Protein AF-A0A6I3U594-F1 (afdb_monomer)

Mean predicted aligned error: 9.29 Å

Solvent-accessible surface area (backbone atoms only — not comparable to full-atom values): 7606 Å² total; per-residue (Å²): 136,86,77,81,86,79,74,74,96,54,60,96,64,82,54,59,68,43,49,66,74,37,45,66,65,52,68,65,63,53,80,89,34,69,68,40,50,57,61,52,61,77,37,95,82,60,56,83,82,76,72,68,46,70,71,41,38,55,53,41,61,76,42,37,69,62,56,49,51,48,54,48,63,68,36,59,76,57,27,74,45,89,44,73,67,54,42,51,51,50,40,51,54,45,66,77,37,37,60,61,51,52,51,52,52,23,50,42,36,67,75,64,63,55,62,84,80,70,76,78,78,74,129

Organism: Streptococcus pneumoniae (NCBI:txid1313)

Radius of gyration: 16.9 Å; Cα contacts (8 Å, |Δi|>4): 87; chains: 1; bounding box: 39×26×60 Å

InterPro domains:
  IPR011505 Peptidase M26, C-terminal domain [PF07580] (3-123)

Foldseek 3Di:
DPDPPDDPLFDPADCCLLLVLCLVLLLVDDCPDPVLVVVVVVDPPDPPVNQPLNVLLVVCNVCVSVVVVLVQRVDSVSRVDRDPVSSVVSSVVCNVCSSVVSVVSSSCCRPVVDDRDPPPPVD

Nearest PDB structures (foldseek):
  7uvk-assembly1_A  TM=8.272E-01  e=2.915E-07  Gemella haemolysans
  7jgj-assembly1_A  TM=7.964E-01  e=3.004E-05  Streptococcus pneumoniae

Sequence (123 aa):
YQGLLYTPNTLLHDYSNIVDNVLTDLNSVQYDSNAIKKILDISDKVKNTELYLDEQFVKTKANIKDTLSKLLSADAAIAENSNSIIDNYVIQKIKQNKEALLLGLTYLERWYNFKYGETKAKD

Secondary structure (DSSP, 8-state):
--------S-----THHHHHHHHHHHHT--TTSHHHHHHHTT-TTS-TTTS-HHHHHHHHHHTHHHHHHHHHHH-HHHHT--SHHHHHHHHHHHHHTHHHHHHHHHHHHHHH---SS------

Structure (mmCIF, N/CA/C/O backbone):
data_AF-A0A6I3U594-F1
#
_entry.id   AF-A0A6I3U594-F1
#
loop_
_atom_site.group_PDB
_atom_site.id
_atom_site.type_symbol
_atom_site.label_atom_id
_atom_site.label_alt_id
_atom_site.label_comp_id
_atom_site.label_asym_id
_atom_site.label_entity_id
_atom_site.label_seq_id
_atom_site.pdbx_PDB_ins_code
_atom_site.Cartn_x
_atom_site.Cartn_y
_atom_site.Cartn_z
_atom_site.occupanc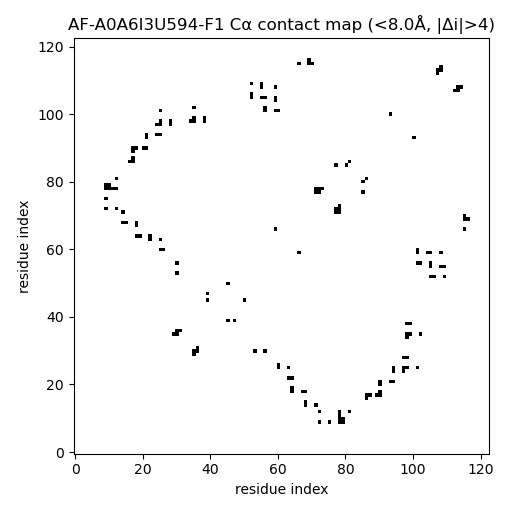y
_atom_site.B_iso_or_equiv
_atom_site.auth_seq_id
_atom_site.auth_comp_id
_atom_site.auth_asym_id
_atom_site.auth_atom_id
_atom_site.pdbx_PDB_model_num
ATOM 1 N N . TYR A 1 1 ? -7.815 6.676 -45.675 1.00 44.91 1 TYR A N 1
ATOM 2 C CA . TYR A 1 1 ? -7.723 6.743 -44.207 1.00 44.91 1 TYR A CA 1
ATOM 3 C C . TYR A 1 1 ? -6.261 6.633 -43.813 1.00 44.91 1 TYR A C 1
ATOM 5 O O . TYR A 1 1 ? -5.675 5.581 -44.018 1.00 44.91 1 TYR A O 1
ATOM 13 N N . GLN A 1 2 ? -5.648 7.726 -43.356 1.00 60.22 2 GLN A N 1
ATOM 14 C CA . GLN A 1 2 ? -4.323 7.678 -42.732 1.00 60.22 2 GLN A CA 1
ATOM 15 C C . GLN A 1 2 ? -4.557 7.420 -41.244 1.00 60.22 2 GLN A C 1
ATOM 17 O O . GLN A 1 2 ? -5.128 8.263 -40.557 1.00 60.22 2 GLN A O 1
ATOM 22 N N . GLY A 1 3 ? -4.236 6.211 -40.784 1.00 64.31 3 GLY A N 1
ATOM 23 C CA . GLY A 1 3 ? -4.319 5.868 -39.368 1.00 64.31 3 GLY A CA 1
ATOM 24 C C . GLY A 1 3 ? -3.274 6.664 -38.597 1.00 64.31 3 GLY A C 1
ATOM 25 O O . GLY A 1 3 ? -2.104 6.663 -38.976 1.00 64.31 3 GLY A O 1
ATOM 26 N N . LEU A 1 4 ? -3.700 7.364 -37.547 1.00 66.44 4 LEU A N 1
ATOM 27 C CA . LEU A 1 4 ? -2.785 7.991 -36.600 1.00 66.44 4 LEU A CA 1
ATOM 28 C C . LEU A 1 4 ? -1.920 6.888 -35.981 1.00 66.44 4 LEU A C 1
ATOM 30 O O . LEU A 1 4 ? -2.447 5.945 -35.390 1.00 66.44 4 LEU A O 1
ATOM 34 N N . LEU A 1 5 ? -0.600 6.994 -36.134 1.00 68.44 5 LEU A N 1
ATOM 35 C CA . LEU A 1 5 ? 0.340 6.132 -35.431 1.00 68.44 5 LEU A CA 1
ATOM 36 C C . LEU A 1 5 ? 0.318 6.535 -33.953 1.00 68.44 5 LEU A C 1
ATOM 38 O O . LEU A 1 5 ? 0.887 7.556 -33.576 1.00 68.44 5 LEU A O 1
ATOM 42 N N . TYR A 1 6 ? -0.384 5.756 -33.134 1.00 53.06 6 TYR A N 1
ATOM 43 C CA . TYR A 1 6 ? -0.362 5.903 -31.686 1.00 53.06 6 TYR A CA 1
ATOM 44 C C . TYR A 1 6 ? 0.703 4.970 -31.114 1.00 53.06 6 TYR A C 1
ATOM 46 O O . TYR A 1 6 ? 0.520 3.754 -31.084 1.00 53.06 6 TYR A O 1
ATOM 54 N N . THR A 1 7 ? 1.817 5.536 -30.666 1.00 58.81 7 THR A N 1
ATOM 55 C CA . THR A 1 7 ? 2.715 4.874 -29.717 1.00 58.81 7 THR A CA 1
ATOM 56 C C . THR A 1 7 ? 2.19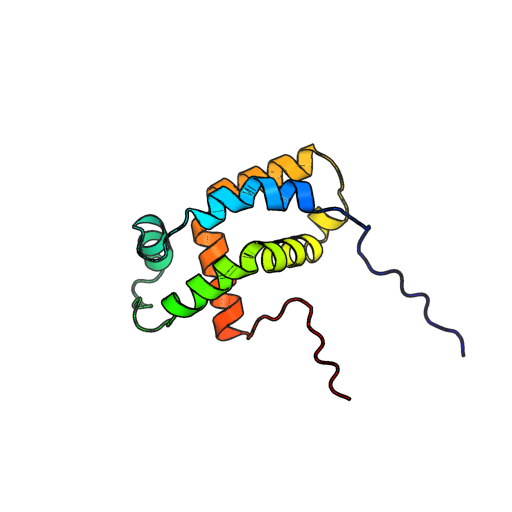2 5.164 -28.313 1.00 58.81 7 THR A C 1
ATOM 58 O O . THR A 1 7 ? 2.194 6.332 -27.917 1.00 58.81 7 THR A O 1
ATOM 61 N N . PRO A 1 8 ? 1.726 4.153 -27.556 1.00 57.84 8 PRO A N 1
ATOM 62 C CA . PRO A 1 8 ? 1.441 4.321 -26.138 1.00 57.84 8 PRO A CA 1
ATOM 63 C C . PRO A 1 8 ? 2.673 4.891 -25.434 1.00 57.84 8 PRO A C 1
ATOM 65 O O . PRO A 1 8 ? 3.793 4.455 -25.695 1.00 57.84 8 PRO A O 1
ATOM 68 N N . ASN A 1 9 ? 2.469 5.859 -24.544 1.00 53.84 9 ASN A N 1
ATOM 69 C CA . ASN A 1 9 ? 3.544 6.615 -23.893 1.00 53.84 9 ASN A CA 1
ATOM 70 C C . ASN A 1 9 ? 4.238 5.830 -22.758 1.00 53.84 9 ASN A C 1
ATOM 72 O O . ASN A 1 9 ? 4.709 6.411 -21.788 1.00 53.84 9 ASN A O 1
ATOM 76 N N . THR A 1 10 ? 4.246 4.501 -22.847 1.00 55.97 10 THR A N 1
ATOM 77 C CA . THR A 1 10 ? 4.754 3.594 -21.817 1.00 55.97 10 THR A CA 1
ATOM 78 C C . THR A 1 10 ? 5.668 2.568 -22.468 1.00 55.97 10 THR A C 1
ATOM 80 O O . THR A 1 10 ? 5.222 1.773 -23.301 1.00 55.97 10 THR A O 1
ATOM 83 N N . LEU A 1 11 ? 6.941 2.554 -22.070 1.00 61.94 11 LEU A N 1
ATOM 84 C CA . LEU A 1 11 ? 7.800 1.393 -22.287 1.00 61.94 11 LEU A CA 1
ATOM 85 C C . LEU A 1 11 ? 7.187 0.201 -21.535 1.00 61.94 11 LEU A C 1
ATOM 87 O O . LEU A 1 11 ? 6.636 0.369 -20.448 1.00 61.94 11 LEU A O 1
ATOM 91 N N . LEU A 1 12 ? 7.247 -1.000 -22.120 1.00 66.31 12 LEU A N 1
ATOM 92 C CA . LEU A 1 12 ? 6.840 -2.235 -21.440 1.00 66.31 12 LEU A CA 1
ATOM 93 C C . LEU A 1 12 ? 7.789 -2.475 -20.257 1.00 66.31 12 LEU A C 1
ATOM 95 O O . LEU A 1 12 ? 8.831 -3.109 -20.410 1.00 66.31 12 LEU A O 1
ATOM 99 N N . HIS A 1 13 ? 7.446 -1.922 -19.096 1.00 73.81 13 HIS A N 1
ATOM 100 C CA . HIS A 1 13 ? 8.193 -2.086 -17.861 1.00 73.81 13 HIS A CA 1
ATOM 101 C C . HIS A 1 13 ? 7.516 -3.141 -16.983 1.00 73.81 13 HIS A C 1
ATOM 103 O O . HIS A 1 13 ? 6.304 -3.106 -16.760 1.00 73.81 13 HIS A O 1
ATOM 109 N N . ASP A 1 14 ? 8.299 -4.110 -16.512 1.00 82.19 14 ASP A N 1
ATOM 110 C CA . ASP A 1 14 ? 7.814 -5.133 -15.595 1.00 82.19 14 ASP A CA 1
ATOM 111 C C . ASP A 1 14 ? 7.875 -4.623 -14.152 1.00 82.19 14 ASP A C 1
ATOM 113 O O . ASP A 1 14 ? 8.936 -4.562 -13.534 1.00 82.19 14 ASP A O 1
ATOM 117 N N . TYR A 1 15 ? 6.709 -4.280 -13.606 1.00 87.38 15 TYR A N 1
ATOM 118 C CA . TYR A 1 15 ? 6.567 -3.797 -12.233 1.00 87.38 15 TYR A CA 1
ATOM 119 C C . TYR A 1 15 ? 6.562 -4.921 -11.183 1.00 87.38 15 TYR A C 1
ATOM 121 O O . TYR A 1 15 ? 6.433 -4.627 -9.991 1.00 87.38 15 TYR A O 1
ATOM 129 N N . SER A 1 16 ? 6.671 -6.196 -11.584 1.00 88.94 16 SER A N 1
ATOM 130 C CA . SER A 1 16 ? 6.605 -7.346 -10.671 1.00 88.94 16 SER A CA 1
ATOM 131 C C . SER A 1 16 ? 7.624 -7.242 -9.538 1.00 88.94 16 SER A C 1
ATOM 133 O O . SER A 1 16 ? 7.260 -7.418 -8.377 1.00 88.94 16 SER A O 1
ATOM 135 N N . ASN A 1 17 ? 8.858 -6.832 -9.851 1.00 90.75 17 ASN A N 1
ATOM 136 C CA . ASN A 1 17 ? 9.921 -6.644 -8.869 1.00 90.75 17 ASN A CA 1
ATOM 137 C C . ASN A 1 17 ? 9.510 -5.664 -7.759 1.00 90.75 17 ASN A C 1
ATOM 139 O O . ASN A 1 17 ? 9.607 -5.992 -6.577 1.00 90.75 17 ASN A O 1
ATOM 143 N N . ILE A 1 18 ? 9.008 -4.480 -8.119 1.00 93.75 18 ILE A N 1
ATOM 144 C CA . ILE A 1 18 ? 8.565 -3.480 -7.140 1.00 93.75 18 ILE A CA 1
ATOM 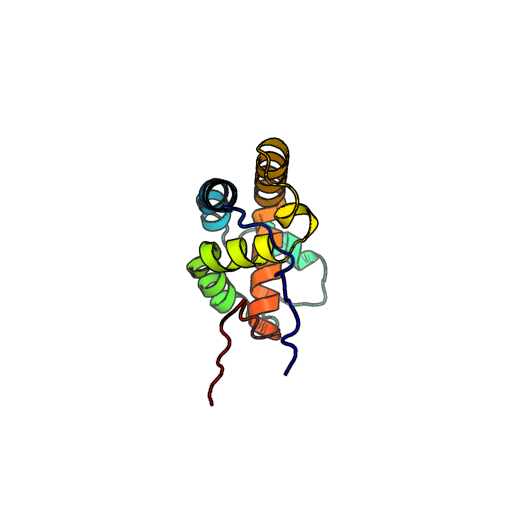145 C C . ILE A 1 18 ? 7.397 -4.034 -6.324 1.00 93.75 18 ILE A C 1
ATOM 147 O O . ILE A 1 18 ? 7.437 -4.011 -5.094 1.00 93.75 18 ILE A O 1
ATOM 151 N N . VAL A 1 19 ? 6.369 -4.541 -7.008 1.00 94.94 19 VAL A N 1
ATOM 152 C CA . VAL A 1 19 ? 5.097 -4.944 -6.401 1.00 94.94 19 VAL A CA 1
ATOM 153 C C . VAL A 1 19 ? 5.277 -6.113 -5.437 1.00 94.94 19 VAL A C 1
ATOM 155 O O . VAL A 1 19 ? 4.809 -6.045 -4.300 1.00 94.94 19 VAL A O 1
ATOM 158 N N . ASP A 1 20 ? 5.998 -7.154 -5.842 1.00 95.25 20 ASP A N 1
ATOM 159 C CA . ASP A 1 20 ? 6.186 -8.347 -5.019 1.00 95.25 20 A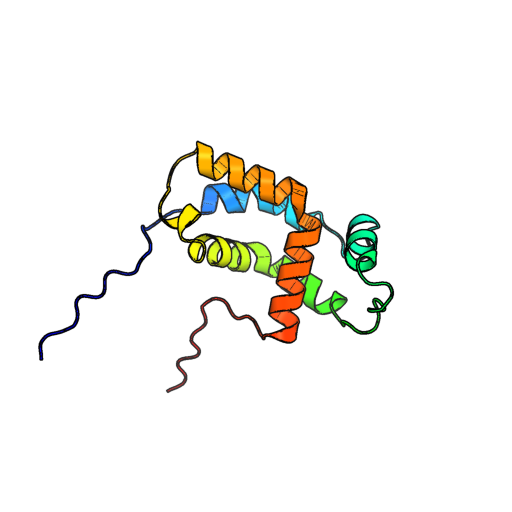SP A CA 1
ATOM 160 C C . ASP A 1 20 ? 7.051 -8.044 -3.775 1.00 95.25 20 ASP A C 1
ATOM 162 O O . ASP A 1 20 ? 6.786 -8.579 -2.697 1.00 95.25 20 ASP A O 1
ATOM 166 N N . ASN A 1 21 ? 8.008 -7.106 -3.863 1.00 97.12 21 ASN A N 1
ATOM 167 C CA . ASN A 1 21 ? 8.857 -6.700 -2.731 1.00 97.12 21 ASN A CA 1
ATOM 168 C C . ASN A 1 21 ? 8.134 -5.889 -1.642 1.00 97.12 21 ASN A C 1
ATOM 170 O O . ASN A 1 21 ? 8.621 -5.815 -0.505 1.00 97.12 21 ASN A O 1
ATOM 174 N N . VAL A 1 22 ? 7.011 -5.246 -1.970 1.00 97.56 22 VAL A N 1
ATOM 175 C CA . VAL A 1 22 ? 6.253 -4.391 -1.036 1.00 97.56 22 VAL A CA 1
ATOM 176 C C . VAL A 1 22 ? 4.929 -5.011 -0.598 1.00 97.56 22 VAL A C 1
ATOM 178 O O . VAL A 1 22 ? 4.315 -4.530 0.354 1.00 97.56 22 VAL A O 1
ATOM 181 N N . LEU A 1 23 ? 4.490 -6.092 -1.250 1.00 96.31 23 LEU A N 1
ATOM 182 C CA . LEU A 1 23 ? 3.175 -6.689 -1.026 1.00 96.31 23 LEU A CA 1
ATOM 183 C C . LEU A 1 23 ? 2.979 -7.155 0.421 1.00 96.31 23 LEU A C 1
ATOM 185 O O . LEU A 1 23 ? 1.928 -6.907 1.006 1.00 96.31 23 LEU A O 1
ATOM 189 N N . THR A 1 24 ? 3.990 -7.787 1.020 1.00 96.56 24 THR A N 1
ATOM 190 C CA . THR A 1 24 ? 3.942 -8.222 2.426 1.00 96.56 24 THR A CA 1
ATOM 191 C C . THR A 1 24 ? 3.809 -7.037 3.382 1.00 96.56 24 THR A C 1
ATOM 193 O O . THR A 1 24 ? 2.996 -7.083 4.304 1.00 96.56 24 THR A O 1
ATOM 196 N N . ASP A 1 25 ? 4.556 -5.955 3.143 1.00 97.62 25 ASP A N 1
ATOM 197 C CA . ASP A 1 25 ? 4.516 -4.743 3.967 1.00 97.62 25 ASP A CA 1
ATOM 198 C C . ASP A 1 25 ? 3.160 -4.036 3.877 1.00 97.62 25 ASP A C 1
ATOM 200 O O . ASP A 1 25 ? 2.592 -3.650 4.897 1.00 97.62 25 ASP A O 1
ATOM 204 N N . LEU A 1 26 ? 2.610 -3.900 2.669 1.00 97.12 26 LEU A N 1
ATOM 205 C CA . LEU A 1 26 ? 1.273 -3.340 2.459 1.00 97.12 26 LEU A CA 1
ATOM 206 C C . LEU A 1 26 ? 0.208 -4.233 3.109 1.00 97.12 26 LEU A C 1
ATOM 208 O O . LEU A 1 26 ? -0.695 -3.751 3.796 1.00 97.12 26 LEU A O 1
ATOM 212 N N . ASN A 1 27 ? 0.352 -5.554 2.988 1.00 95.06 27 ASN A N 1
ATOM 213 C CA . ASN A 1 27 ? -0.565 -6.500 3.609 1.00 95.06 27 ASN A CA 1
ATOM 214 C C . ASN A 1 27 ? -0.464 -6.559 5.141 1.00 95.06 27 ASN A C 1
ATOM 216 O O . ASN A 1 27 ? -1.390 -7.050 5.790 1.00 95.06 27 ASN A O 1
ATOM 220 N N . SER A 1 28 ? 0.590 -6.017 5.751 1.00 95.81 28 SER A N 1
ATOM 221 C CA . SER A 1 28 ? 0.688 -5.931 7.209 1.00 95.81 28 SER A CA 1
ATOM 222 C C . SER A 1 28 ? -0.098 -4.752 7.794 1.00 95.81 28 SER A C 1
ATOM 224 O O . SER A 1 28 ? -0.326 -4.720 9.000 1.00 95.81 28 SER A O 1
ATOM 226 N N . VAL A 1 29 ? -0.500 -3.767 6.981 1.00 95.31 29 VAL A N 1
ATOM 227 C CA . VAL A 1 29 ? -1.173 -2.558 7.476 1.00 95.31 29 VAL A CA 1
ATOM 228 C C . VAL A 1 29 ? -2.599 -2.877 7.924 1.00 95.31 29 VAL A C 1
ATOM 230 O O . VAL A 1 29 ? -3.366 -3.534 7.213 1.00 95.31 29 VAL A O 1
ATOM 233 N N . GLN A 1 30 ? -2.961 -2.393 9.110 1.00 92.19 30 GLN A N 1
ATOM 234 C CA . GLN A 1 30 ? -4.292 -2.534 9.697 1.00 92.19 30 GLN A CA 1
ATOM 235 C C . GLN A 1 30 ? -4.971 -1.168 9.778 1.00 92.19 30 GLN A C 1
ATOM 237 O O . GLN A 1 30 ? -4.356 -0.199 10.231 1.00 92.19 30 GLN A O 1
ATOM 242 N N . TYR A 1 31 ? -6.233 -1.095 9.353 1.00 89.12 31 TYR A N 1
ATOM 243 C CA . TYR A 1 31 ? -7.000 0.154 9.310 1.00 89.12 31 TYR A CA 1
ATOM 244 C C . TYR A 1 31 ? -7.185 0.787 10.699 1.00 89.12 31 TYR A C 1
ATOM 246 O O . TYR A 1 31 ? -7.142 1.999 10.855 1.00 89.12 31 TYR A O 1
ATOM 254 N N . ASP A 1 32 ? -7.335 -0.021 11.741 1.00 85.25 32 ASP A N 1
ATOM 255 C CA . ASP A 1 32 ? -7.506 0.429 13.123 1.00 85.25 32 ASP A CA 1
ATOM 256 C C . ASP A 1 32 ? -6.181 0.711 13.856 1.00 85.25 32 ASP A C 1
ATOM 258 O O . ASP A 1 32 ? -6.192 1.080 15.039 1.00 85.25 32 ASP A O 1
ATOM 262 N N . SER A 1 33 ? -5.040 0.591 13.167 1.00 89.44 33 SER A N 1
ATOM 263 C CA . SER A 1 33 ? -3.722 0.855 13.743 1.00 89.44 33 SER A CA 1
ATOM 264 C C . SER A 1 33 ? -3.536 2.320 14.149 1.00 89.44 33 SER A C 1
ATOM 266 O O . SER A 1 33 ? -4.099 3.248 13.563 1.00 89.44 33 SER A O 1
ATOM 268 N N . ASN A 1 34 ? -2.675 2.549 15.143 1.00 86.19 34 ASN A N 1
ATOM 269 C CA . ASN A 1 34 ? -2.339 3.902 15.598 1.00 86.19 34 ASN A CA 1
ATOM 270 C C . ASN A 1 34 ? -1.686 4.750 14.496 1.00 86.19 34 ASN A C 1
ATOM 272 O O . ASN A 1 34 ? -1.874 5.962 14.476 1.00 86.19 34 ASN A O 1
ATOM 276 N N . ALA A 1 35 ? -0.948 4.128 13.572 1.00 88.81 35 ALA A N 1
ATOM 277 C CA . ALA A 1 35 ? -0.331 4.824 12.447 1.00 88.81 35 ALA A CA 1
ATOM 278 C C . ALA A 1 35 ? -1.387 5.388 11.481 1.00 88.81 35 ALA A C 1
ATOM 280 O O . ALA A 1 35 ? -1.321 6.559 11.119 1.00 88.81 35 ALA A O 1
ATOM 281 N N . ILE A 1 36 ? -2.406 4.592 11.143 1.00 86.94 36 ILE A N 1
ATOM 282 C CA . ILE A 1 36 ? -3.535 5.025 10.309 1.00 86.94 36 ILE A CA 1
ATOM 283 C C . ILE A 1 36 ? -4.350 6.111 11.012 1.00 86.94 36 ILE A C 1
ATOM 285 O O . ILE A 1 36 ? -4.611 7.157 10.423 1.00 86.94 36 ILE A O 1
ATOM 289 N N . LYS A 1 37 ? -4.673 5.916 12.297 1.00 82.25 37 LYS A N 1
ATOM 290 C CA . LYS A 1 37 ? -5.358 6.932 13.113 1.00 82.25 37 LYS A CA 1
ATOM 291 C C . LYS A 1 37 ? -4.600 8.259 13.120 1.00 82.25 37 LYS A C 1
ATOM 293 O O . LYS A 1 37 ? -5.221 9.294 12.938 1.00 82.25 37 LYS A O 1
ATOM 298 N N . LYS A 1 38 ? -3.270 8.224 13.248 1.00 83.69 38 LYS A N 1
ATOM 299 C CA . LYS A 1 38 ? -2.409 9.416 13.222 1.00 83.69 38 LYS A CA 1
ATOM 300 C C . LYS A 1 38 ? -2.382 10.118 11.860 1.00 83.69 38 LYS A C 1
ATOM 302 O O . LYS A 1 38 ? -2.228 11.330 11.810 1.00 83.69 38 LYS A O 1
ATOM 307 N N . ILE A 1 39 ? -2.517 9.383 10.756 1.00 81.44 39 ILE A N 1
ATOM 308 C CA . ILE A 1 39 ? -2.629 9.983 9.416 1.00 81.44 39 ILE A CA 1
ATOM 309 C C . ILE A 1 39 ? -3.995 10.657 9.239 1.00 81.44 39 ILE A C 1
ATOM 311 O O . ILE A 1 39 ? -4.082 11.729 8.646 1.00 81.44 39 ILE A O 1
ATOM 315 N N . LEU A 1 40 ? -5.056 10.058 9.780 1.00 76.38 40 LEU A N 1
ATOM 316 C CA . LEU A 1 40 ? -6.403 10.638 9.768 1.00 76.38 40 LEU A CA 1
ATOM 317 C C . LEU A 1 40 ? -6.515 11.862 10.703 1.00 76.38 40 LEU A C 1
ATOM 319 O O . LEU A 1 40 ? -7.265 12.790 10.406 1.00 76.38 40 LEU A O 1
ATOM 323 N N . ASP A 1 41 ? -5.682 11.922 11.747 1.00 69.75 41 ASP A N 1
ATOM 324 C CA . ASP A 1 41 ? -5.506 13.053 12.682 1.00 69.75 41 ASP A CA 1
ATOM 325 C C . ASP A 1 41 ? -4.968 14.344 12.019 1.00 69.75 41 ASP A C 1
ATOM 327 O O . ASP A 1 41 ? -4.793 15.369 12.667 1.00 69.75 41 ASP A O 1
ATOM 331 N N . ILE A 1 42 ? -4.717 14.334 10.702 1.00 54.34 42 ILE A N 1
ATOM 332 C CA . ILE A 1 42 ? -4.358 15.529 9.915 1.00 54.34 42 ILE A CA 1
ATOM 333 C C . ILE A 1 42 ? -5.610 16.364 9.562 1.00 54.34 42 ILE A C 1
ATOM 335 O O . ILE A 1 42 ? -5.515 17.480 9.049 1.00 54.34 42 ILE A O 1
ATOM 339 N N . SER A 1 43 ? -6.807 15.897 9.922 1.00 48.06 43 SER A N 1
ATOM 340 C CA . SER A 1 43 ? -7.968 16.773 10.025 1.00 48.06 43 SER A CA 1
ATOM 341 C C . SER A 1 43 ? -8.838 16.381 11.215 1.00 48.06 43 SER A C 1
ATOM 343 O O . SER A 1 43 ? -9.694 15.511 11.088 1.00 48.06 43 SER A O 1
ATOM 345 N N . ASP A 1 44 ? -8.749 17.122 12.321 1.00 48.84 44 ASP A N 1
ATOM 346 C CA . ASP A 1 44 ? -9.734 17.121 13.426 1.00 48.84 44 ASP A CA 1
ATOM 347 C C . ASP A 1 44 ? -11.210 17.241 12.961 1.00 48.84 44 ASP A C 1
ATOM 349 O O . ASP A 1 44 ? -12.152 17.098 13.740 1.00 48.84 44 ASP A O 1
ATOM 353 N N . LYS A 1 45 ? -11.434 17.542 11.676 1.00 52.12 45 LYS A N 1
ATOM 354 C CA . LYS A 1 45 ? -12.734 17.725 11.031 1.00 52.12 45 LYS A CA 1
ATOM 355 C C . LYS A 1 45 ? -13.311 16.490 10.351 1.00 52.12 45 LYS A C 1
ATOM 357 O O . LYS A 1 45 ? -14.466 16.556 9.954 1.00 52.12 45 LYS A O 1
ATOM 362 N N . VAL A 1 46 ? -12.557 15.406 10.190 1.00 54.50 46 VAL A N 1
ATOM 363 C CA . VAL A 1 46 ? -13.054 14.215 9.495 1.00 54.50 46 VAL A CA 1
ATOM 364 C C . VAL A 1 46 ? -13.108 13.075 10.492 1.00 54.50 46 VAL A C 1
ATOM 366 O O . VAL A 1 46 ? -12.151 12.331 10.689 1.00 54.50 46 VAL A O 1
ATOM 369 N N . LYS A 1 47 ? -14.239 12.967 11.190 1.00 54.62 47 LYS A N 1
ATOM 370 C CA . LYS A 1 47 ? -14.452 11.863 12.126 1.00 54.62 47 LYS A CA 1
ATOM 371 C C . LYS A 1 47 ? -14.338 10.550 11.348 1.00 54.62 47 LYS A C 1
ATOM 373 O O . LYS A 1 47 ? -14.977 10.397 10.313 1.00 54.62 47 LYS A O 1
ATOM 378 N N . ASN A 1 48 ? -13.593 9.577 11.881 1.00 52.44 48 ASN A N 1
ATOM 379 C CA . ASN A 1 48 ? -13.428 8.224 11.315 1.00 52.44 48 ASN A CA 1
ATOM 380 C C . ASN A 1 48 ? -14.750 7.525 10.921 1.00 52.44 48 ASN A C 1
ATOM 382 O O . ASN A 1 48 ? -14.732 6.574 10.145 1.00 52.44 48 ASN A O 1
ATOM 386 N N . THR A 1 49 ? -15.887 7.986 11.446 1.00 52.34 49 THR A N 1
ATOM 387 C CA . THR A 1 49 ? -17.239 7.508 11.133 1.00 52.34 49 THR A CA 1
ATOM 388 C C . THR A 1 49 ? -17.835 8.078 9.840 1.00 52.34 49 THR A C 1
ATOM 390 O O . THR A 1 49 ? -18.807 7.521 9.347 1.00 52.34 49 THR A O 1
ATOM 393 N N . GLU A 1 50 ? -17.300 9.173 9.290 1.00 60.06 50 GLU A N 1
ATOM 394 C CA . GLU A 1 50 ? -17.876 9.878 8.128 1.00 60.06 50 GLU A CA 1
ATOM 395 C C . GLU A 1 50 ? -17.319 9.393 6.783 1.00 60.06 50 GLU A C 1
ATOM 397 O O . GLU A 1 50 ? -18.004 9.484 5.767 1.00 60.06 50 GLU A O 1
ATOM 402 N N . LEU A 1 51 ? -16.098 8.845 6.751 1.00 67.81 51 LEU A N 1
ATOM 403 C CA . LEU A 1 51 ? -15.466 8.448 5.487 1.00 67.81 51 LEU A CA 1
ATOM 404 C C . LEU A 1 51 ? -15.852 7.041 5.002 1.00 67.81 51 LEU A C 1
ATOM 406 O O . LEU A 1 51 ? -15.619 6.736 3.832 1.00 67.81 51 LEU A O 1
ATOM 410 N N . TYR A 1 52 ? -16.419 6.188 5.869 1.00 74.31 52 TYR A N 1
ATOM 411 C CA . TYR A 1 52 ? -16.781 4.791 5.560 1.00 74.31 52 TYR A CA 1
ATOM 412 C C . TYR A 1 52 ? -15.678 4.029 4.791 1.00 74.31 52 TYR A C 1
ATOM 414 O O . TYR A 1 52 ? -15.945 3.357 3.791 1.00 74.31 52 TYR A O 1
ATOM 422 N N . LEU A 1 53 ? -14.415 4.206 5.206 1.00 84.81 53 LEU A N 1
ATOM 423 C CA . LEU A 1 53 ? -13.257 3.611 4.526 1.00 84.81 53 LEU A CA 1
ATOM 424 C C . LEU A 1 53 ? -12.907 2.224 5.044 1.00 84.81 53 LEU A C 1
ATOM 426 O O . LEU A 1 53 ? -12.122 1.555 4.397 1.00 84.81 53 LEU A O 1
ATOM 430 N N . ASP A 1 54 ? -13.463 1.772 6.161 1.00 84.81 54 ASP A N 1
ATOM 431 C CA . ASP A 1 54 ? -13.165 0.469 6.761 1.00 84.81 54 ASP A CA 1
ATOM 432 C C . ASP A 1 54 ? -13.417 -0.700 5.792 1.00 84.81 54 ASP A C 1
ATOM 434 O O . ASP A 1 54 ? -12.507 -1.479 5.500 1.00 84.81 54 ASP A O 1
ATOM 438 N N . GLU A 1 55 ? -14.620 -0.787 5.219 1.00 87.19 55 GLU A N 1
ATOM 439 C CA . GLU A 1 55 ? -14.973 -1.831 4.253 1.00 87.19 55 GLU A CA 1
ATOM 440 C C . GLU A 1 55 ? -14.179 -1.668 2.948 1.00 87.19 55 GLU A C 1
ATOM 442 O O . GLU A 1 55 ? -13.696 -2.647 2.369 1.00 87.19 55 GLU A O 1
ATOM 447 N N . GLN A 1 56 ? -14.004 -0.425 2.483 1.00 88.75 56 GLN A N 1
ATOM 448 C CA . GLN A 1 56 ? -13.246 -0.162 1.260 1.00 88.75 56 GLN A CA 1
ATOM 449 C C . GLN A 1 56 ? -11.758 -0.479 1.438 1.00 88.75 56 GLN A C 1
ATOM 451 O O . GLN A 1 56 ? -11.128 -0.951 0.496 1.00 88.75 56 GLN A O 1
ATOM 456 N N . PHE A 1 57 ? -11.190 -0.277 2.625 1.00 91.56 57 PHE A N 1
ATOM 457 C CA . PHE A 1 57 ? -9.783 -0.536 2.918 1.00 91.56 57 PHE A CA 1
ATOM 458 C C . PHE A 1 57 ? -9.473 -2.022 2.762 1.00 91.56 57 PHE A C 1
ATOM 460 O O . PHE A 1 57 ? -8.471 -2.393 2.154 1.00 91.56 57 PHE A O 1
ATOM 467 N N . VAL A 1 58 ? -10.378 -2.887 3.235 1.00 91.75 58 VAL A N 1
ATOM 468 C CA . VAL A 1 58 ? -10.271 -4.341 3.048 1.00 91.75 58 VAL A CA 1
ATOM 469 C C . VAL A 1 58 ? -10.288 -4.705 1.560 1.00 91.75 58 VAL A C 1
ATOM 471 O O . VAL A 1 58 ? -9.446 -5.487 1.117 1.00 91.75 58 VAL A O 1
ATOM 474 N N . LYS A 1 59 ? -11.190 -4.107 0.769 1.00 90.81 59 LYS A N 1
ATOM 475 C CA . LYS A 1 59 ? -11.270 -4.336 -0.688 1.00 90.81 59 LYS A CA 1
ATOM 476 C C . LYS A 1 59 ? -10.031 -3.831 -1.428 1.00 90.81 59 LYS A C 1
ATOM 478 O O . LYS A 1 59 ? -9.501 -4.542 -2.277 1.00 90.81 59 LYS A O 1
ATOM 483 N N . THR A 1 60 ? -9.548 -2.646 -1.066 1.00 91.44 60 THR A N 1
ATOM 484 C CA . THR A 1 60 ? -8.339 -2.028 -1.634 1.00 91.44 60 THR A CA 1
ATOM 485 C C . THR A 1 60 ? -7.135 -2.931 -1.386 1.00 91.44 60 THR A C 1
ATOM 487 O O . THR A 1 60 ? -6.386 -3.265 -2.298 1.00 91.44 60 THR A O 1
ATOM 490 N N . LYS A 1 61 ? -6.983 -3.411 -0.148 1.00 93.75 61 LYS A N 1
ATOM 491 C CA . LYS A 1 61 ? -5.895 -4.302 0.256 1.00 93.75 61 LYS A CA 1
ATOM 492 C C . LYS A 1 61 ? -5.948 -5.653 -0.463 1.00 93.75 61 LYS A C 1
ATOM 494 O O . LYS A 1 61 ? -4.912 -6.141 -0.901 1.00 93.75 61 LYS A O 1
ATOM 499 N N . ALA A 1 62 ? -7.139 -6.226 -0.652 1.00 92.69 62 ALA A N 1
ATOM 500 C CA . ALA A 1 62 ? -7.313 -7.469 -1.406 1.00 92.69 62 ALA A CA 1
ATOM 501 C C . ALA A 1 62 ? -6.884 -7.342 -2.882 1.00 92.69 62 ALA A C 1
ATOM 503 O O . ALA A 1 62 ? -6.383 -8.306 -3.456 1.00 92.69 62 ALA A O 1
ATOM 504 N N . ASN A 1 63 ? -7.027 -6.151 -3.471 1.00 91.44 63 ASN A N 1
ATOM 505 C CA . ASN A 1 63 ? -6.678 -5.871 -4.867 1.00 91.44 63 ASN A CA 1
ATOM 506 C C . ASN A 1 63 ? -5.356 -5.100 -5.029 1.00 91.44 63 ASN A C 1
ATOM 508 O O . ASN A 1 63 ? -5.013 -4.694 -6.139 1.00 91.44 63 ASN A O 1
ATOM 512 N N . ILE A 1 64 ? -4.579 -4.920 -3.953 1.00 92.88 64 ILE A N 1
ATOM 513 C CA . ILE A 1 64 ? -3.450 -3.978 -3.926 1.00 92.88 64 ILE A CA 1
ATOM 514 C C . ILE A 1 64 ? -2.376 -4.276 -4.973 1.00 92.88 64 ILE A C 1
ATOM 516 O O . ILE A 1 64 ? -1.740 -3.351 -5.465 1.00 92.88 64 ILE A O 1
ATOM 520 N N . LYS A 1 65 ? -2.192 -5.548 -5.349 1.00 92.50 65 LYS A N 1
ATOM 521 C CA . LYS A 1 65 ? -1.260 -5.944 -6.413 1.00 92.50 65 LYS A CA 1
ATOM 522 C C . LYS A 1 65 ? -1.625 -5.269 -7.739 1.00 92.50 65 LYS A C 1
ATOM 524 O O . LYS A 1 65 ? -0.780 -4.627 -8.352 1.00 92.50 65 LYS A O 1
ATOM 529 N N . ASP A 1 66 ? -2.888 -5.380 -8.136 1.00 88.81 66 ASP A N 1
ATOM 530 C CA . ASP A 1 66 ? -3.410 -4.808 -9.377 1.00 88.81 66 ASP A CA 1
ATOM 531 C C . ASP A 1 66 ? -3.453 -3.273 -9.316 1.00 88.81 66 ASP A C 1
ATOM 533 O O . ASP A 1 66 ? -2.933 -2.600 -10.209 1.00 88.81 66 ASP A O 1
ATOM 537 N N . THR A 1 67 ? -3.979 -2.710 -8.221 1.00 88.31 67 THR A N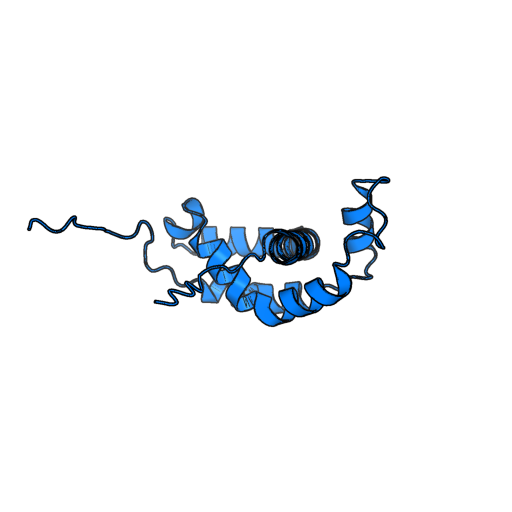 1
ATOM 538 C CA . THR A 1 67 ? -4.028 -1.255 -8.012 1.00 88.31 67 THR A CA 1
ATOM 539 C C . THR A 1 67 ? -2.627 -0.633 -8.052 1.00 88.31 67 THR A C 1
ATOM 541 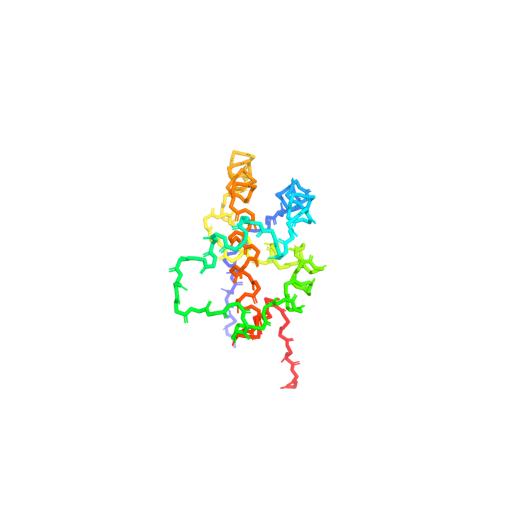O O . THR A 1 67 ? -2.429 0.403 -8.690 1.00 88.31 67 THR A O 1
ATOM 544 N N . LEU A 1 68 ? -1.628 -1.270 -7.429 1.00 92.12 68 LEU A N 1
ATOM 545 C CA . LEU A 1 68 ? -0.258 -0.761 -7.395 1.00 92.12 68 LEU A CA 1
ATOM 546 C C . LEU A 1 68 ? 0.433 -0.852 -8.758 1.00 92.12 68 LEU A C 1
ATOM 548 O O . LEU A 1 68 ? 1.043 0.128 -9.177 1.00 92.12 68 LEU A O 1
ATOM 552 N N . SER A 1 69 ? 0.316 -1.975 -9.477 1.00 89.06 69 SER A N 1
ATOM 553 C CA . SER A 1 69 ? 0.862 -2.092 -10.839 1.00 89.06 69 SER A CA 1
ATOM 554 C C . SER A 1 69 ? 0.337 -0.983 -11.749 1.00 89.06 69 SER A C 1
ATOM 556 O O . SER A 1 69 ? 1.097 -0.381 -12.507 1.00 89.06 69 SER A O 1
ATOM 558 N N . LYS A 1 70 ? -0.953 -0.662 -11.635 1.00 85.19 70 LYS A N 1
ATOM 559 C CA . LYS A 1 70 ? -1.573 0.380 -12.452 1.00 85.19 70 LYS A CA 1
ATOM 560 C C . LYS A 1 70 ? -1.142 1.784 -12.036 1.00 85.19 70 LYS A C 1
ATOM 562 O O . LYS A 1 70 ? -0.846 2.593 -12.913 1.00 85.19 70 LYS A O 1
ATOM 567 N N . LEU A 1 71 ? -1.026 2.056 -10.734 1.00 88.31 71 LEU A N 1
ATOM 568 C CA . LEU A 1 71 ? -0.456 3.309 -10.230 1.00 88.31 71 LEU A CA 1
ATOM 569 C C . LEU A 1 71 ? 0.964 3.537 -10.771 1.00 88.31 71 LEU A C 1
ATOM 571 O O . LEU A 1 71 ? 1.257 4.617 -11.273 1.00 88.31 71 LEU A O 1
ATOM 575 N N . LEU A 1 72 ? 1.822 2.514 -10.713 1.00 88.50 72 LEU A N 1
ATOM 576 C CA . LEU A 1 72 ? 3.203 2.595 -11.198 1.00 88.50 72 LEU A CA 1
ATOM 577 C C . LEU A 1 72 ? 3.273 2.804 -12.717 1.00 88.50 72 LEU A C 1
ATOM 579 O O . LEU A 1 72 ? 4.132 3.541 -13.189 1.00 88.50 72 LEU A O 1
ATOM 583 N N . SER A 1 73 ? 2.348 2.206 -13.475 1.00 83.12 73 SER A N 1
ATOM 584 C CA . 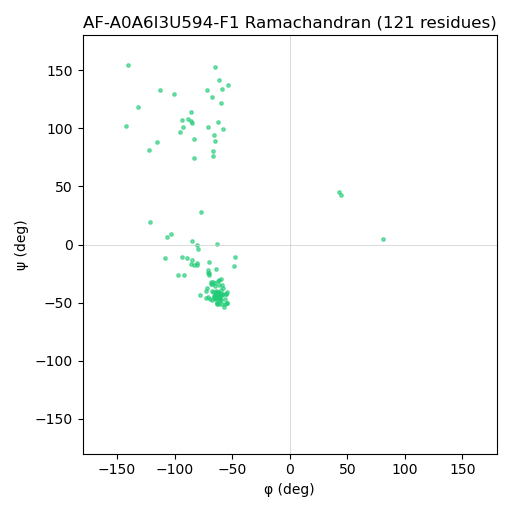SER A 1 73 ? 2.258 2.402 -14.928 1.00 83.12 73 SER A CA 1
ATOM 585 C C . SER A 1 73 ? 1.780 3.790 -15.351 1.00 83.12 73 SER A C 1
ATOM 587 O O . SER A 1 73 ? 2.076 4.232 -16.458 1.00 83.12 73 SER A O 1
ATOM 589 N N . ALA A 1 74 ? 1.043 4.481 -14.478 1.00 82.88 74 ALA A N 1
ATOM 590 C CA . ALA A 1 74 ? 0.543 5.825 -14.743 1.00 82.88 74 ALA A CA 1
ATOM 591 C C . ALA A 1 74 ? 1.586 6.919 -14.445 1.00 82.88 74 ALA A C 1
ATOM 593 O O . ALA A 1 74 ? 1.434 8.048 -14.911 1.00 82.88 74 ALA A O 1
ATOM 594 N N . ASP A 1 75 ? 2.632 6.607 -13.676 1.00 82.81 75 ASP A N 1
ATOM 595 C CA . ASP A 1 75 ? 3.710 7.543 -13.365 1.00 82.81 75 ASP A CA 1
ATOM 596 C C . ASP A 1 75 ? 4.772 7.514 -14.475 1.00 82.81 75 ASP A C 1
ATOM 598 O O . ASP A 1 75 ? 5.557 6.571 -14.583 1.00 82.81 75 ASP A O 1
ATOM 602 N N . ALA A 1 76 ? 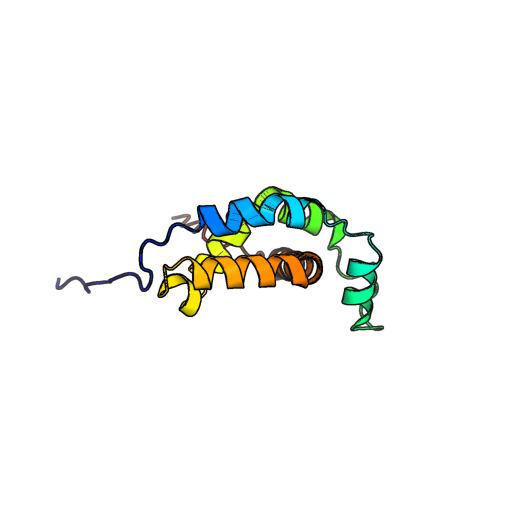4.801 8.563 -15.303 1.00 72.19 76 ALA A N 1
ATOM 603 C CA . ALA A 1 76 ? 5.712 8.664 -16.444 1.00 72.19 76 ALA A CA 1
ATOM 604 C C . ALA A 1 76 ? 7.195 8.577 -16.042 1.00 72.19 76 ALA A C 1
ATOM 606 O O . ALA A 1 76 ? 7.988 7.966 -16.753 1.00 72.19 76 ALA A O 1
ATOM 607 N N . ALA A 1 77 ? 7.579 9.113 -14.877 1.00 75.69 77 ALA A N 1
ATOM 608 C CA . ALA A 1 77 ? 8.969 9.065 -14.434 1.00 75.69 77 ALA A CA 1
ATOM 609 C C . ALA A 1 77 ? 9.407 7.633 -14.096 1.00 75.69 77 ALA A C 1
ATOM 611 O O . ALA A 1 77 ? 10.558 7.270 -14.342 1.00 75.69 77 ALA A O 1
ATOM 612 N N . ILE A 1 78 ? 8.492 6.817 -13.566 1.00 78.38 78 ILE A N 1
ATOM 613 C CA . ILE A 1 78 ? 8.728 5.397 -13.278 1.00 78.38 78 ILE A CA 1
ATOM 614 C C . ILE A 1 78 ? 8.643 4.575 -14.573 1.00 78.38 78 ILE A C 1
ATOM 616 O O . ILE A 1 78 ? 9.499 3.731 -14.825 1.00 78.38 78 ILE A O 1
ATOM 620 N N . ALA A 1 79 ? 7.649 4.841 -15.423 1.00 74.06 79 ALA A N 1
ATOM 621 C CA . ALA A 1 79 ? 7.431 4.115 -16.673 1.00 74.06 79 ALA A CA 1
ATOM 622 C C . ALA A 1 79 ? 8.564 4.303 -17.699 1.00 74.06 79 ALA A C 1
ATOM 624 O O . ALA A 1 79 ? 8.872 3.377 -18.447 1.00 74.06 79 ALA A O 1
ATOM 625 N N . GLU A 1 80 ? 9.204 5.474 -17.731 1.00 71.88 80 GLU A N 1
ATOM 626 C CA . GLU A 1 80 ? 10.300 5.776 -18.661 1.00 71.88 80 GLU A CA 1
ATOM 627 C C . GLU A 1 80 ? 11.678 5.296 -18.163 1.00 71.88 80 GLU A C 1
ATOM 629 O O . GLU A 1 80 ? 12.622 5.234 -18.951 1.00 71.88 80 GLU A O 1
ATOM 634 N N . ASN A 1 81 ? 11.819 4.921 -16.882 1.00 67.25 81 ASN A N 1
ATOM 635 C CA . ASN A 1 81 ? 13.112 4.600 -16.263 1.00 67.25 81 ASN A CA 1
ATOM 636 C C . ASN A 1 81 ? 13.165 3.180 -15.685 1.00 67.25 81 ASN A C 1
ATOM 638 O O . ASN A 1 81 ? 13.081 2.967 -14.478 1.00 67.25 81 ASN A O 1
ATOM 642 N N . SER A 1 82 ? 13.406 2.202 -16.557 1.00 66.50 82 SER A N 1
ATOM 643 C CA . SER A 1 82 ? 13.529 0.788 -16.189 1.00 66.50 82 SER A CA 1
ATOM 644 C C . SER A 1 82 ? 14.937 0.432 -15.682 1.00 66.50 82 SER A C 1
ATOM 646 O O . SER A 1 82 ? 15.724 -0.184 -16.403 1.00 66.50 82 SER A O 1
ATOM 648 N N . ASN A 1 83 ? 15.296 0.823 -14.454 1.00 79.50 83 ASN A N 1
ATOM 649 C CA . ASN A 1 83 ? 16.544 0.368 -13.828 1.00 79.50 83 ASN A CA 1
ATOM 650 C C . ASN A 1 83 ? 16.395 0.062 -12.329 1.00 79.50 83 ASN A C 1
ATOM 652 O O . ASN A 1 83 ? 15.565 0.634 -11.628 1.00 79.50 83 ASN A O 1
ATOM 656 N N . SER A 1 84 ? 17.267 -0.815 -11.821 1.00 82.94 84 SER A N 1
ATOM 657 C CA . SER A 1 84 ? 17.202 -1.328 -10.445 1.00 82.94 84 SER A CA 1
ATOM 658 C C . SER A 1 84 ? 17.398 -0.266 -9.356 1.00 82.94 84 SER A C 1
ATOM 660 O O . SER A 1 84 ? 17.002 -0.483 -8.210 1.00 82.94 84 SER A O 1
ATOM 662 N N . ILE A 1 85 ? 18.005 0.881 -9.675 1.00 86.38 85 ILE A N 1
ATOM 663 C CA . ILE A 1 85 ? 18.174 1.989 -8.725 1.00 86.38 85 ILE A CA 1
ATOM 664 C C . ILE A 1 85 ? 16.823 2.669 -8.494 1.00 86.38 85 ILE A C 1
ATOM 666 O O . ILE A 1 85 ? 16.449 2.910 -7.343 1.00 86.38 85 ILE A O 1
ATOM 670 N N . ILE A 1 86 ? 16.081 2.936 -9.573 1.00 86.50 86 ILE A N 1
ATOM 671 C CA . ILE A 1 86 ? 14.738 3.515 -9.504 1.00 86.50 86 ILE A CA 1
ATOM 672 C C . ILE A 1 86 ? 13.772 2.542 -8.824 1.00 86.50 86 ILE A C 1
ATOM 674 O O . ILE A 1 86 ? 13.086 2.957 -7.890 1.00 86.50 86 ILE A O 1
ATOM 678 N N . ASP A 1 87 ? 13.797 1.252 -9.173 1.00 89.56 87 ASP A N 1
ATOM 679 C CA . ASP A 1 87 ? 12.980 0.228 -8.505 1.00 89.56 87 ASP A CA 1
ATOM 680 C C . ASP A 1 87 ? 13.202 0.225 -6.990 1.00 89.56 87 ASP A C 1
ATOM 682 O O . ASP A 1 87 ? 12.252 0.307 -6.211 1.00 89.56 87 ASP A O 1
ATOM 686 N N . ASN A 1 88 ? 14.465 0.180 -6.553 1.00 92.50 88 ASN A N 1
ATOM 687 C CA . ASN A 1 88 ? 14.803 0.169 -5.132 1.00 92.50 88 ASN A CA 1
ATOM 688 C C . ASN A 1 88 ? 14.340 1.445 -4.425 1.00 92.50 88 ASN A C 1
ATOM 690 O O . ASN A 1 88 ? 13.811 1.372 -3.315 1.00 92.50 88 ASN A O 1
ATOM 694 N N . TYR A 1 89 ? 14.502 2.609 -5.057 1.00 92.81 89 TYR A N 1
ATOM 695 C CA . TYR A 1 89 ? 14.000 3.867 -4.511 1.00 92.81 89 TYR A CA 1
ATOM 696 C C . TYR A 1 89 ? 12.475 3.837 -4.331 1.00 92.81 89 TYR A C 1
ATOM 698 O O . TYR A 1 89 ? 11.974 4.181 -3.257 1.00 92.81 89 TYR A O 1
ATOM 706 N N . VAL A 1 90 ? 11.737 3.374 -5.345 1.00 93.75 90 VAL A N 1
ATOM 707 C CA . VAL A 1 90 ? 10.274 3.249 -5.298 1.00 93.75 90 VAL A CA 1
ATOM 708 C C . VAL A 1 90 ? 9.847 2.262 -4.209 1.00 93.75 90 VAL A C 1
ATOM 710 O O . VAL A 1 90 ? 8.982 2.595 -3.398 1.00 93.75 90 VAL A O 1
ATOM 713 N N . ILE A 1 91 ? 10.500 1.098 -4.113 1.00 95.75 91 ILE A N 1
ATOM 714 C CA . ILE A 1 91 ? 10.266 0.102 -3.056 1.00 95.75 91 ILE A CA 1
ATOM 715 C C . ILE A 1 91 ? 10.415 0.745 -1.671 1.00 95.75 91 ILE A C 1
ATOM 717 O O . ILE A 1 91 ? 9.518 0.621 -0.836 1.00 95.75 91 ILE A O 1
ATOM 721 N N . GLN A 1 92 ? 11.516 1.460 -1.417 1.00 97.25 92 GLN A N 1
ATOM 722 C CA . GLN A 1 92 ? 11.746 2.106 -0.119 1.00 97.25 92 GLN A CA 1
ATOM 723 C C . GLN A 1 92 ? 10.701 3.184 0.174 1.00 97.25 92 GLN A C 1
ATOM 725 O O . GLN A 1 92 ? 10.167 3.237 1.283 1.00 97.25 92 GLN A O 1
ATOM 730 N N . LYS A 1 93 ? 10.355 4.005 -0.823 1.00 95.94 93 LYS A N 1
ATOM 731 C CA . LYS A 1 93 ? 9.345 5.058 -0.676 1.00 95.94 93 LYS A CA 1
ATOM 732 C C . LYS A 1 93 ? 7.969 4.481 -0.346 1.00 95.94 93 LYS A C 1
ATOM 734 O O . LYS A 1 93 ? 7.295 5.014 0.533 1.00 95.94 93 LYS A O 1
ATOM 739 N N . ILE A 1 94 ? 7.575 3.378 -0.986 1.00 97.12 94 ILE A N 1
ATOM 740 C CA . ILE A 1 94 ? 6.331 2.666 -0.668 1.00 97.12 94 ILE A CA 1
ATOM 741 C C . ILE A 1 94 ? 6.379 2.124 0.762 1.00 97.12 94 ILE A C 1
ATOM 743 O O . ILE A 1 94 ? 5.462 2.389 1.534 1.00 97.12 94 ILE A O 1
ATOM 747 N N . LYS A 1 95 ? 7.450 1.419 1.155 1.00 97.44 95 LYS A N 1
ATOM 748 C CA . LYS A 1 95 ? 7.568 0.833 2.504 1.00 97.44 95 LYS A CA 1
ATOM 749 C C . LYS A 1 95 ? 7.507 1.885 3.613 1.00 97.44 95 LYS A C 1
ATOM 751 O O . LYS A 1 95 ? 6.875 1.644 4.637 1.00 97.44 95 LYS A O 1
ATOM 756 N N . GLN A 1 96 ? 8.123 3.047 3.399 1.00 97.00 96 GLN A N 1
ATOM 757 C CA . GLN A 1 96 ? 8.134 4.160 4.356 1.00 97.00 96 GLN A CA 1
ATOM 758 C C . GLN A 1 96 ? 6.779 4.865 4.497 1.00 97.00 96 GLN A C 1
ATOM 760 O O . GLN A 1 96 ? 6.530 5.486 5.524 1.00 97.00 96 GLN A O 1
ATOM 765 N N . ASN A 1 97 ? 5.919 4.791 3.476 1.00 96.06 97 ASN A N 1
ATOM 766 C CA . ASN A 1 97 ? 4.652 5.528 3.415 1.00 96.06 97 ASN A CA 1
ATOM 767 C C . ASN A 1 97 ? 3.439 4.597 3.264 1.00 96.06 97 ASN A C 1
ATOM 769 O O . ASN A 1 97 ? 2.380 5.032 2.813 1.00 96.06 97 ASN A O 1
ATOM 773 N N . LYS A 1 98 ? 3.583 3.311 3.600 1.00 96.62 98 LYS A N 1
ATOM 774 C CA . LYS A 1 98 ? 2.611 2.254 3.285 1.00 96.62 98 LYS A CA 1
ATOM 775 C C . LYS A 1 98 ? 1.216 2.522 3.848 1.00 96.62 98 LYS A C 1
ATOM 777 O O . LYS A 1 98 ? 0.225 2.259 3.171 1.00 96.62 98 LYS A O 1
ATOM 782 N N . GLU A 1 99 ? 1.127 3.094 5.045 1.00 94.62 99 GLU A N 1
ATOM 783 C CA . GLU A 1 99 ? -0.138 3.461 5.676 1.00 94.62 99 GLU A CA 1
ATOM 784 C C . GLU A 1 99 ? -0.835 4.597 4.917 1.00 94.62 99 GLU A C 1
ATOM 786 O O . GLU A 1 99 ? -2.018 4.493 4.593 1.00 94.62 99 GLU A O 1
ATOM 791 N N . ALA A 1 100 ? -0.093 5.655 4.578 1.00 93.12 100 ALA A N 1
ATOM 792 C CA . ALA A 1 100 ? -0.624 6.805 3.848 1.00 93.12 100 ALA A CA 1
ATOM 793 C C . ALA A 1 100 ? -1.006 6.436 2.408 1.00 93.12 100 ALA A C 1
ATOM 795 O O . ALA A 1 100 ? -2.051 6.859 1.918 1.00 93.12 100 ALA A O 1
ATOM 796 N N . LEU A 1 101 ? -0.194 5.604 1.750 1.00 95.12 101 LEU A N 1
ATOM 797 C CA . LEU A 1 101 ? -0.467 5.098 0.409 1.00 95.12 101 LEU A CA 1
ATOM 798 C C . LEU A 1 101 ? -1.763 4.281 0.380 1.00 95.12 101 LEU A C 1
ATOM 800 O O . LEU A 1 101 ? -2.635 4.559 -0.440 1.00 95.12 101 LEU A O 1
ATOM 804 N N . LEU A 1 102 ? -1.917 3.306 1.285 1.00 94.56 102 LEU A N 1
ATOM 805 C CA . LEU A 1 102 ? -3.126 2.481 1.338 1.00 94.56 102 LEU A CA 1
ATOM 806 C C . LEU A 1 102 ? -4.375 3.304 1.649 1.00 94.56 102 LEU A C 1
ATOM 808 O O . LEU A 1 102 ? -5.405 3.091 1.012 1.00 94.56 102 LEU A O 1
ATOM 812 N N . LEU A 1 103 ? -4.297 4.266 2.571 1.00 91.25 103 LEU A N 1
ATOM 813 C CA . LEU A 1 103 ? -5.410 5.183 2.835 1.00 91.25 103 LEU A CA 1
ATOM 814 C C . LEU A 1 103 ? -5.761 6.041 1.622 1.00 91.25 103 LEU A C 1
ATOM 816 O O . LEU A 1 103 ? -6.939 6.174 1.299 1.00 91.25 103 LEU A O 1
ATOM 820 N N . GLY A 1 104 ? -4.757 6.604 0.945 1.00 90.25 104 GLY A N 1
ATOM 821 C CA . GLY A 1 104 ? -4.957 7.422 -0.249 1.00 90.25 104 GLY A CA 1
ATOM 822 C C . GLY A 1 104 ? -5.633 6.634 -1.369 1.00 90.25 104 GLY A C 1
ATOM 823 O O . GLY A 1 104 ? -6.623 7.096 -1.933 1.00 90.25 104 GLY A O 1
ATOM 824 N N . LEU A 1 105 ? -5.164 5.411 -1.634 1.00 91.81 105 LEU A N 1
ATOM 825 C CA . LEU A 1 105 ? -5.789 4.503 -2.599 1.00 91.81 105 LEU A CA 1
ATOM 826 C C . LEU A 1 105 ? -7.224 4.150 -2.199 1.00 91.81 105 LEU A C 1
ATOM 828 O O . LEU A 1 105 ? -8.128 4.254 -3.022 1.00 91.81 105 LEU A O 1
ATOM 832 N N . THR A 1 106 ? -7.449 3.830 -0.923 1.00 90.56 106 THR A N 1
ATOM 833 C CA . THR A 1 106 ? -8.786 3.515 -0.397 1.00 90.56 106 THR A CA 1
ATOM 834 C C . THR A 1 106 ? -9.753 4.682 -0.595 1.00 90.56 106 THR A C 1
ATOM 836 O O . THR A 1 106 ? -10.892 4.489 -1.019 1.00 90.56 106 THR A O 1
ATOM 839 N N . TYR A 1 107 ? -9.302 5.906 -0.315 1.00 87.88 107 TYR A N 1
ATOM 840 C CA . TYR A 1 107 ? -10.093 7.117 -0.506 1.00 87.88 107 TYR A CA 1
ATOM 841 C C . TYR A 1 107 ? -10.441 7.340 -1.983 1.00 87.88 107 TYR A C 1
ATOM 843 O O . TYR A 1 107 ? -11.600 7.605 -2.310 1.00 87.88 107 TYR A O 1
ATOM 851 N N . LEU A 1 108 ? -9.462 7.196 -2.881 1.00 86.00 108 LEU A N 1
ATOM 852 C CA . LEU A 1 108 ? -9.679 7.337 -4.321 1.00 86.00 108 LEU A CA 1
ATOM 853 C C . LEU A 1 108 ? -10.672 6.293 -4.843 1.00 86.00 108 LEU A C 1
ATOM 855 O O . LEU A 1 108 ? -11.641 6.654 -5.511 1.00 86.00 108 LEU A O 1
ATOM 859 N N . GLU A 1 109 ? -10.490 5.019 -4.494 1.00 85.75 109 GLU A N 1
ATOM 860 C CA . GLU A 1 109 ? -11.409 3.946 -4.884 1.00 85.75 109 GLU A CA 1
ATOM 861 C C . GLU A 1 109 ? -12.831 4.195 -4.365 1.00 85.75 109 GLU A C 1
ATOM 863 O O . GLU A 1 109 ? -13.790 4.035 -5.121 1.00 85.75 109 GLU A O 1
ATOM 868 N N . ARG A 1 110 ? -12.978 4.647 -3.110 1.00 85.62 110 ARG A N 1
ATOM 869 C CA . ARG A 1 110 ? -14.286 4.921 -2.495 1.00 85.62 110 ARG A CA 1
ATOM 870 C C . ARG A 1 110 ? -15.049 6.036 -3.203 1.00 85.62 110 ARG A C 1
ATOM 872 O O . ARG A 1 110 ? -16.231 5.872 -3.494 1.00 85.62 110 ARG A O 1
ATOM 879 N N . TRP A 1 111 ? -14.399 7.177 -3.418 1.00 83.56 111 TRP A N 1
ATOM 880 C CA . TRP A 1 111 ? -15.083 8.418 -3.800 1.00 83.56 111 TRP A CA 1
ATOM 881 C C . TRP A 1 111 ? -15.087 8.685 -5.297 1.00 83.56 111 TRP A C 1
ATOM 883 O O . TRP A 1 111 ? -16.000 9.335 -5.799 1.00 83.56 111 TRP A O 1
ATOM 893 N N . TYR A 1 112 ? -14.104 8.153 -6.015 1.00 77.75 112 TYR A N 1
ATOM 894 C CA . TYR A 1 112 ? -13.989 8.331 -7.459 1.00 77.75 112 TYR A CA 1
ATOM 895 C C . TYR A 1 112 ? -14.348 7.059 -8.225 1.00 77.75 112 TYR A C 1
ATOM 897 O O . TYR A 1 112 ? -14.175 7.023 -9.441 1.00 77.75 112 TYR A O 1
ATOM 905 N N . ASN A 1 113 ? -14.839 6.021 -7.523 1.00 68.75 113 ASN A N 1
ATOM 906 C CA . ASN A 1 113 ? -15.039 4.674 -8.064 1.00 68.75 113 ASN A CA 1
ATOM 907 C C . ASN A 1 113 ? -13.828 4.278 -8.917 1.00 68.75 113 ASN A C 1
ATOM 909 O O . ASN A 1 113 ? -13.977 3.867 -10.071 1.00 68.75 113 ASN A O 1
ATOM 91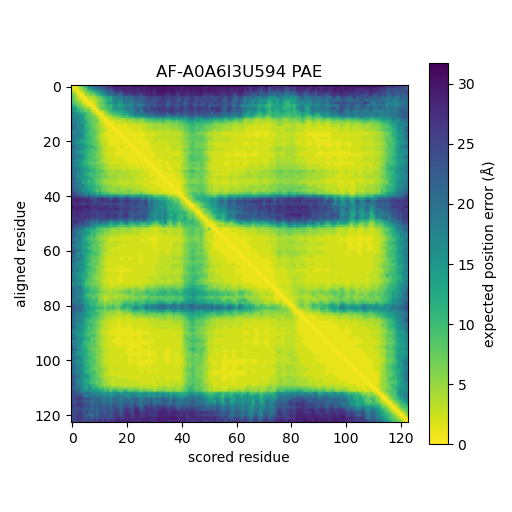3 N N . PHE A 1 114 ? -12.635 4.558 -8.378 1.00 60.97 114 PHE A N 1
ATOM 914 C CA . PHE A 1 114 ? -11.403 4.593 -9.145 1.00 60.97 114 PHE A CA 1
ATOM 915 C C . PHE A 1 114 ? -11.099 3.182 -9.646 1.00 60.97 114 PHE A C 1
ATOM 917 O O . PHE A 1 114 ? -10.509 2.357 -8.956 1.00 60.97 114 PHE A O 1
ATOM 924 N N . LYS A 1 115 ? -11.531 2.898 -10.873 1.00 58.06 115 LYS A N 1
ATOM 925 C CA . LYS A 1 115 ? -11.199 1.687 -11.602 1.00 58.06 115 LYS A CA 1
ATOM 926 C C . LYS A 1 115 ? -10.017 2.014 -12.487 1.00 58.06 115 LYS A C 1
ATOM 928 O O . LYS A 1 115 ? -10.188 2.546 -13.581 1.00 58.06 115 LYS A O 1
ATOM 933 N N . TYR A 1 116 ? -8.811 1.697 -12.029 1.00 57.28 116 TYR A N 1
ATOM 934 C CA . TYR A 1 116 ? -7.674 1.691 -12.934 1.00 57.28 116 TYR A CA 1
ATOM 935 C C . TYR A 1 116 ? -7.961 0.614 -14.012 1.00 57.28 116 TYR A C 1
ATOM 937 O O . TYR A 1 116 ? -7.932 -0.581 -13.733 1.00 57.28 116 TYR A O 1
ATOM 945 N N . GLY A 1 117 ? -8.321 1.014 -15.232 1.00 47.31 117 GLY A N 1
ATOM 946 C CA . GLY A 1 117 ? -8.202 0.177 -16.434 1.00 47.31 117 GLY A CA 1
ATOM 947 C C . GLY A 1 117 ? -9.271 -0.879 -16.757 1.00 47.31 117 GLY A C 1
ATOM 948 O O . GLY A 1 117 ? -9.095 -1.561 -17.759 1.00 47.31 117 GLY A O 1
ATOM 949 N N . GLU A 1 118 ? -10.386 -1.017 -16.031 1.00 45.38 118 GLU A N 1
ATOM 950 C CA . GLU A 1 118 ? -11.568 -1.621 -16.672 1.00 45.38 118 GLU A CA 1
ATOM 951 C C . GLU A 1 118 ? -12.297 -0.524 -17.442 1.00 45.38 118 GLU A C 1
ATOM 953 O O . GLU A 1 118 ? -13.203 0.135 -16.922 1.00 45.38 118 GLU A O 1
ATOM 958 N N . THR A 1 119 ? -11.945 -0.357 -18.715 1.00 44.91 119 THR A N 1
ATOM 959 C CA . THR A 1 119 ? -12.961 0.049 -19.674 1.00 44.91 119 THR A CA 1
ATOM 960 C C . THR A 1 119 ? -14.055 -1.015 -19.609 1.00 44.91 119 THR A C 1
ATOM 962 O O . THR A 1 119 ? -13.991 -2.061 -20.248 1.00 44.91 119 THR A O 1
ATOM 965 N N . LYS A 1 120 ? -15.136 -0.735 -18.879 1.00 40.72 120 LYS A N 1
ATOM 966 C CA . LYS A 1 120 ? -16.437 -1.160 -19.385 1.00 40.72 120 LYS A CA 1
ATOM 967 C C . LYS A 1 120 ? -16.679 -0.336 -20.646 1.00 40.72 120 LYS A C 1
ATOM 969 O O . LYS A 1 120 ? -17.440 0.622 -20.621 1.00 40.72 120 LYS A O 1
ATOM 974 N N . ALA A 1 121 ? -16.004 -0.698 -21.736 1.00 39.62 121 ALA A N 1
ATOM 975 C CA . ALA A 1 121 ? -16.559 -0.499 -23.059 1.00 39.62 121 ALA A CA 1
ATOM 976 C C . ALA A 1 121 ? -17.759 -1.447 -23.112 1.00 39.62 121 ALA A C 1
ATOM 978 O O . ALA A 1 121 ? -17.650 -2.610 -23.491 1.00 39.62 121 ALA A O 1
ATOM 979 N N . LYS A 1 122 ? -18.865 -0.991 -22.526 1.00 39.28 122 LYS A N 1
ATOM 980 C CA . LYS A 1 122 ? -20.161 -1.603 -22.723 1.00 39.28 122 LYS A CA 1
ATOM 981 C C . LYS A 1 122 ? -20.761 -0.826 -23.887 1.00 39.28 122 LYS A C 1
ATOM 983 O O . LYS A 1 122 ? -21.197 0.300 -23.673 1.00 39.28 122 LYS A O 1
ATOM 988 N N . ASP A 1 123 ? -20.676 -1.483 -25.039 1.00 40.25 123 ASP A N 1
ATOM 989 C CA . ASP A 1 123 ? -21.267 -1.191 -26.351 1.00 40.25 123 ASP A CA 1
ATOM 990 C C . ASP A 1 123 ? -20.810 0.088 -27.078 1.00 40.25 123 ASP A C 1
ATOM 992 O O . ASP A 1 123 ? -20.965 1.209 -26.548 1.00 40.25 123 ASP A O 1
#

pLDDT: mean 79.15, std 16.82, range [39.28, 97.62]